Protein AF-A0A2D7U6E3-F1 (afdb_monomer_lite)

pLDDT: mean 81.49, std 19.78, range [27.91, 98.19]

Foldseek 3Di:
DDDDDDDDDDDPDDPPPPPPPPP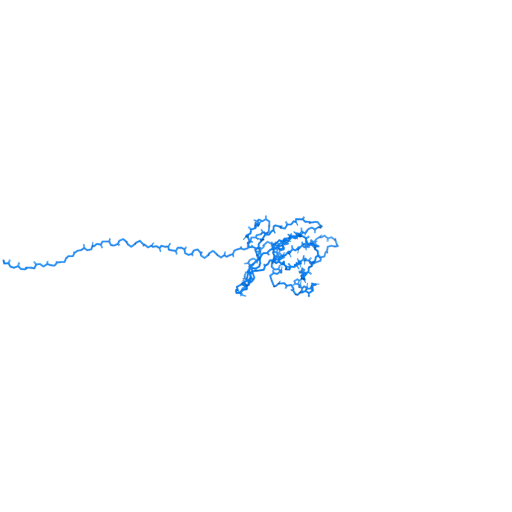PPDQDADFLVGDDAQHFPFDDDQKTKGWHARFDDDPPQKTFQTWIWIDGPPDDIWIKGKIKHAWDVVDPPTDQWIKIFIDTDDPPDGGPPVPDDTQWMWTQGPVRDIDIDHVDYDDPGRVSSSCSSNVVDPDPPPPDD

Structure (mmCIF, N/CA/C/O backbone):
data_AF-A0A2D7U6E3-F1
#
_entry.id   AF-A0A2D7U6E3-F1
#
loop_
_atom_site.group_PDB
_atom_site.id
_atom_site.type_symbol
_atom_site.label_atom_id
_atom_site.label_alt_id
_atom_site.label_comp_id
_atom_site.label_asym_id
_atom_site.label_entity_id
_atom_site.label_seq_id
_atom_site.pdbx_PDB_ins_code
_atom_site.Cartn_x
_atom_site.Cartn_y
_atom_site.Cartn_z
_atom_site.occupancy
_atom_site.B_iso_or_equiv
_atom_site.auth_seq_id
_atom_site.auth_comp_id
_atom_site.auth_asym_id
_atom_site.auth_atom_id
_atom_site.pdbx_PDB_model_num
ATOM 1 N N . MET A 1 1 ? -92.004 9.770 6.188 1.00 37.84 1 MET A N 1
ATOM 2 C CA . MET A 1 1 ? -92.139 8.410 5.626 1.00 37.84 1 MET A CA 1
ATOM 3 C C . MET A 1 1 ? -90.854 8.052 4.893 1.00 37.84 1 MET A C 1
ATOM 5 O O . MET A 1 1 ? -90.373 8.867 4.126 1.00 37.84 1 MET A O 1
ATOM 9 N N . ASN A 1 2 ? -90.372 6.837 5.153 1.00 39.16 2 ASN A N 1
ATOM 10 C CA . ASN A 1 2 ? -89.472 5.986 4.367 1.00 39.16 2 ASN A CA 1
ATOM 11 C C . ASN A 1 2 ? -87.982 6.301 4.110 1.00 39.16 2 ASN A C 1
ATOM 13 O O . ASN A 1 2 ? -87.561 7.390 3.751 1.00 39.16 2 ASN A O 1
ATOM 17 N N . ARG A 1 3 ? -87.236 5.203 4.309 1.00 43.38 3 ARG A N 1
ATOM 18 C CA . ARG A 1 3 ? -85.803 4.902 4.204 1.00 43.38 3 ARG A CA 1
ATOM 19 C C . ARG A 1 3 ? -85.303 4.807 2.751 1.00 43.38 3 ARG A C 1
ATOM 21 O O . ARG A 1 3 ? -86.116 4.665 1.844 1.00 43.38 3 ARG A O 1
ATOM 28 N N . SER A 1 4 ? -83.977 4.590 2.644 1.00 44.12 4 SER A N 1
ATOM 29 C CA . SER A 1 4 ? -83.254 3.824 1.593 1.00 44.12 4 SER A CA 1
ATOM 30 C C . SER A 1 4 ? -82.607 4.719 0.518 1.00 44.12 4 SER A C 1
ATOM 32 O O . SER A 1 4 ? -83.260 5.627 0.039 1.00 44.12 4 SER A O 1
ATOM 34 N N . ASN A 1 5 ? -81.363 4.561 0.049 1.00 44.06 5 ASN A N 1
ATOM 35 C CA . ASN A 1 5 ? -80.305 3.579 0.289 1.00 44.06 5 ASN A CA 1
ATOM 36 C C . ASN A 1 5 ? -78.964 4.136 -0.263 1.00 44.06 5 ASN A C 1
ATOM 38 O O . ASN A 1 5 ? -78.934 4.694 -1.351 1.00 44.06 5 ASN A O 1
ATOM 42 N N . ARG A 1 6 ? -77.880 3.904 0.488 1.00 49.34 6 ARG A N 1
ATOM 43 C CA . ARG A 1 6 ? -76.572 3.344 0.078 1.00 49.34 6 ARG A CA 1
ATOM 44 C C . ARG A 1 6 ? -75.739 3.892 -1.116 1.00 49.34 6 ARG A C 1
ATOM 46 O O . ARG A 1 6 ? -76.129 3.858 -2.274 1.00 49.34 6 ARG A O 1
ATOM 53 N N . THR A 1 7 ? -74.455 4.074 -0.766 1.00 46.41 7 THR A N 1
ATOM 54 C CA . THR A 1 7 ? -73.210 3.672 -1.472 1.00 46.41 7 THR A CA 1
ATOM 55 C C . THR A 1 7 ? -72.663 4.498 -2.643 1.00 46.41 7 THR A C 1
ATOM 57 O O . THR A 1 7 ? -72.986 4.251 -3.795 1.00 46.41 7 THR A O 1
ATOM 60 N N . GLY A 1 8 ? -71.634 5.297 -2.324 1.00 43.72 8 GLY A N 1
ATOM 61 C CA . GLY A 1 8 ? -70.243 4.968 -2.677 1.00 43.72 8 GLY A CA 1
ATOM 62 C C . GLY A 1 8 ? -69.648 5.662 -3.905 1.00 43.72 8 GLY A C 1
ATOM 63 O O . GLY A 1 8 ? -70.158 5.493 -5.005 1.00 43.72 8 GLY A O 1
ATOM 64 N N . LYS A 1 9 ? -68.496 6.331 -3.719 1.00 48.00 9 LYS A N 1
ATOM 65 C CA . LYS A 1 9 ? -67.270 6.140 -4.526 1.00 48.00 9 LYS A CA 1
ATOM 66 C C . LYS A 1 9 ? -66.084 6.977 -4.003 1.00 48.00 9 LYS A C 1
ATOM 68 O O . LYS A 1 9 ? -66.067 8.192 -4.112 1.00 48.00 9 LYS A O 1
ATOM 73 N N . MET A 1 10 ? -65.127 6.237 -3.437 1.00 45.97 10 MET A N 1
ATOM 74 C CA . MET A 1 10 ? -63.662 6.360 -3.516 1.00 45.97 10 MET A CA 1
ATOM 75 C C . MET A 1 10 ? -62.995 7.732 -3.306 1.00 45.97 10 MET A C 1
ATOM 77 O O . MET A 1 10 ? -62.885 8.535 -4.227 1.00 45.97 10 MET A O 1
ATOM 81 N N . LEU A 1 11 ? -62.379 7.900 -2.126 1.00 47.41 11 LEU A N 1
ATOM 82 C CA . LEU A 1 11 ? -61.154 8.691 -1.989 1.00 47.41 11 LEU A CA 1
ATOM 83 C C . LEU A 1 11 ? -60.025 7.983 -2.754 1.00 47.41 11 LEU A C 1
ATOM 85 O O . LEU A 1 11 ? -59.696 6.835 -2.452 1.00 47.41 11 LEU A O 1
ATOM 89 N N . ALA A 1 12 ? -59.417 8.673 -3.716 1.00 49.22 12 ALA A N 1
ATOM 90 C CA . ALA A 1 12 ? -58.151 8.269 -4.309 1.00 49.22 12 ALA A CA 1
ATOM 91 C C . ALA A 1 12 ? -57.032 8.510 -3.281 1.00 49.22 12 ALA A C 1
ATOM 93 O O . ALA A 1 12 ? -56.606 9.641 -3.056 1.00 49.22 12 ALA A O 1
ATOM 94 N N . GLY A 1 13 ? -56.602 7.440 -2.612 1.00 46.03 13 GLY A N 1
ATOM 95 C CA . GLY A 1 13 ? -55.425 7.449 -1.751 1.00 46.03 13 GLY A CA 1
ATOM 96 C C . GLY A 1 13 ? -54.161 7.584 -2.596 1.00 46.03 13 GLY A C 1
ATOM 97 O O . GLY A 1 13 ? -53.827 6.691 -3.371 1.00 46.03 13 GLY A O 1
ATOM 98 N N . MET A 1 14 ? -53.464 8.706 -2.450 1.00 52.91 14 MET A N 1
ATOM 99 C CA . MET A 1 14 ? -52.148 8.928 -3.039 1.00 52.91 14 MET A CA 1
ATOM 100 C C . MET A 1 14 ? -51.120 8.147 -2.211 1.00 52.91 14 MET A C 1
ATOM 102 O O . MET A 1 14 ? -50.681 8.598 -1.155 1.00 52.91 14 MET A O 1
ATOM 106 N N . ILE A 1 15 ? -50.782 6.936 -2.655 1.00 56.16 15 ILE A N 1
ATOM 107 C CA . ILE A 1 15 ? -49.678 6.157 -2.088 1.00 56.16 15 ILE A CA 1
ATOM 108 C C . ILE A 1 15 ? -48.380 6.811 -2.565 1.00 56.16 15 ILE A C 1
ATOM 110 O O . ILE A 1 15 ? -47.947 6.613 -3.698 1.00 56.16 15 ILE A O 1
ATOM 114 N N . VAL A 1 16 ? -47.765 7.617 -1.699 1.00 57.16 16 VAL A N 1
ATOM 115 C CA . VAL A 1 16 ? -46.371 8.041 -1.859 1.00 57.16 16 VAL A CA 1
ATOM 116 C C . VAL A 1 16 ? -45.507 6.821 -1.555 1.00 57.16 16 VAL A C 1
ATOM 118 O O . VAL A 1 16 ? -45.270 6.474 -0.400 1.00 57.16 16 VAL A O 1
ATOM 121 N N . ALA A 1 17 ? -45.085 6.123 -2.606 1.00 52.31 17 ALA A N 1
ATOM 122 C CA . ALA A 1 17 ? -44.089 5.073 -2.499 1.00 52.31 17 ALA A CA 1
ATOM 123 C C . ALA A 1 17 ? -42.732 5.721 -2.182 1.00 52.31 17 ALA A C 1
ATOM 125 O O . ALA A 1 17 ? -42.068 6.265 -3.064 1.00 52.31 17 ALA A O 1
ATOM 126 N N . CYS A 1 18 ? -42.329 5.678 -0.911 1.00 50.53 18 CYS A N 1
ATOM 127 C CA . CYS A 1 18 ? -40.951 5.929 -0.505 1.00 50.53 18 CYS A CA 1
ATOM 128 C C . CYS A 1 18 ? -40.052 4.858 -1.134 1.00 50.53 18 CYS A C 1
ATOM 130 O O . CYS A 1 18 ? -39.882 3.771 -0.587 1.00 50.53 18 CYS A O 1
ATOM 132 N N . LEU A 1 19 ? -39.483 5.167 -2.298 1.00 52.06 19 LEU A N 1
ATOM 133 C CA . LEU A 1 19 ? -38.360 4.437 -2.872 1.00 52.06 19 LEU A CA 1
ATOM 134 C C . LEU A 1 19 ? -37.130 4.712 -2.001 1.00 52.06 19 LEU A C 1
ATOM 136 O O . LEU A 1 19 ? -36.350 5.626 -2.255 1.00 52.06 19 LEU A O 1
ATOM 140 N N . SER A 1 20 ? -36.975 3.934 -0.933 1.00 53.59 20 SER A N 1
ATOM 141 C CA . SER A 1 20 ? -35.727 3.840 -0.188 1.00 53.59 20 SER A CA 1
ATOM 142 C C . SER A 1 20 ? -3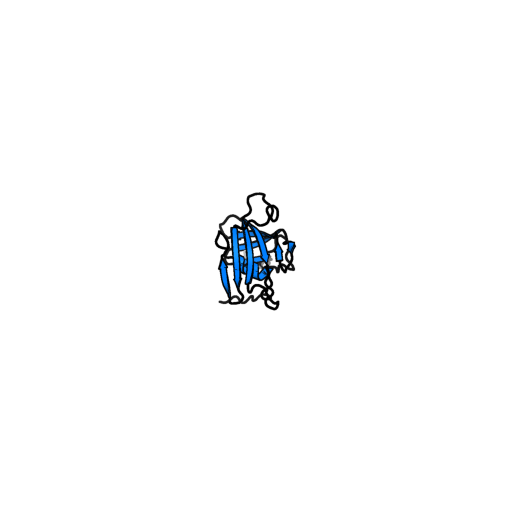4.694 3.152 -1.078 1.00 53.59 20 SER A C 1
ATOM 144 O O . SER A 1 20 ? -34.578 1.927 -1.086 1.00 53.59 20 SER A O 1
ATOM 146 N N . VAL A 1 21 ? -33.967 3.943 -1.864 1.00 52.06 21 VAL A N 1
ATOM 147 C CA . VAL A 1 21 ? -32.750 3.503 -2.548 1.00 52.06 21 VAL A CA 1
ATOM 148 C C . VAL A 1 21 ? -31.705 3.234 -1.468 1.00 52.06 21 VAL A C 1
ATOM 150 O O . VAL A 1 21 ? -30.953 4.113 -1.056 1.00 52.06 21 VAL A O 1
ATOM 153 N N . THR A 1 22 ? -31.677 2.007 -0.956 1.00 52.34 22 THR A N 1
ATOM 154 C CA . THR A 1 22 ? -30.504 1.487 -0.261 1.00 52.34 22 THR A CA 1
ATOM 155 C C . THR A 1 22 ? -29.411 1.356 -1.311 1.00 52.34 22 THR A C 1
ATOM 157 O O . THR A 1 22 ? -29.328 0.348 -2.012 1.00 52.34 22 THR A O 1
ATOM 160 N N . SER A 1 23 ? -28.612 2.410 -1.479 1.00 43.19 23 SER A N 1
ATOM 161 C CA . SER A 1 23 ? -27.368 2.330 -2.235 1.00 43.19 23 SER A CA 1
ATOM 162 C C . SER A 1 23 ? -26.452 1.370 -1.482 1.00 43.19 23 SER A C 1
ATOM 164 O O . SER A 1 23 ? -25.774 1.758 -0.532 1.00 43.19 23 SER A O 1
ATOM 166 N N . CYS A 1 24 ? -26.466 0.093 -1.866 1.00 49.00 24 CYS A N 1
ATOM 167 C CA . CYS A 1 24 ? -25.380 -0.829 -1.568 1.00 49.00 24 CYS A CA 1
ATOM 168 C C . CYS A 1 24 ? -24.146 -0.316 -2.313 1.00 49.00 24 CYS A C 1
ATOM 170 O O . CYS A 1 24 ? -23.838 -0.771 -3.410 1.00 49.00 24 CYS A O 1
ATOM 172 N N . SER A 1 25 ? -23.471 0.682 -1.748 1.00 55.72 25 SER A N 1
ATOM 173 C CA . SER A 1 25 ? -22.182 1.138 -2.248 1.00 55.72 25 SER A CA 1
ATOM 174 C C . SER A 1 25 ? -21.172 0.037 -1.945 1.00 55.72 25 SER A C 1
ATOM 176 O O . SER A 1 25 ? -20.657 -0.065 -0.832 1.00 55.72 25 SER A O 1
ATOM 178 N N . THR A 1 26 ? -20.941 -0.847 -2.913 1.00 66.56 26 THR A N 1
ATOM 179 C CA . THR A 1 26 ? -19.868 -1.837 -2.850 1.00 66.56 26 THR A CA 1
ATOM 180 C C . THR A 1 26 ? -18.558 -1.070 -2.689 1.00 66.56 26 THR A C 1
ATOM 182 O O .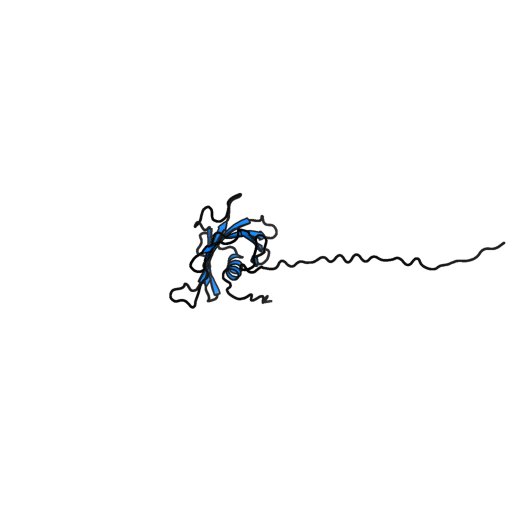 THR A 1 26 ? -18.241 -0.219 -3.523 1.00 66.56 26 THR A O 1
ATOM 185 N N . LYS A 1 27 ? -17.817 -1.312 -1.598 1.00 79.38 27 LYS A N 1
ATOM 186 C CA . LYS A 1 27 ? -16.487 -0.712 -1.419 1.00 79.38 27 LYS A CA 1
ATOM 187 C C . LYS A 1 27 ? -15.639 -1.075 -2.640 1.00 79.38 27 LYS A C 1
ATOM 189 O O . LYS A 1 27 ? -15.583 -2.243 -3.019 1.00 79.38 27 LYS A O 1
ATOM 194 N N . LYS A 1 28 ? -15.020 -0.074 -3.262 1.00 90.38 28 LYS A N 1
ATOM 195 C CA . LYS A 1 28 ? -14.182 -0.232 -4.452 1.00 90.38 28 LYS A CA 1
ATOM 196 C C . LYS A 1 28 ? -12.747 0.131 -4.099 1.00 90.38 28 LYS A C 1
ATOM 198 O O . LYS A 1 28 ? -12.524 1.084 -3.359 1.00 90.38 28 LYS A O 1
ATOM 203 N N . GLU A 1 29 ? -11.795 -0.613 -4.649 1.00 93.00 29 GLU A N 1
ATOM 204 C CA . GLU A 1 29 ? -10.383 -0.252 -4.570 1.00 93.00 29 GLU A CA 1
ATOM 205 C C . GLU A 1 29 ? -10.060 0.941 -5.489 1.00 93.00 29 GLU A C 1
ATOM 207 O O . GLU A 1 29 ? -10.476 0.999 -6.652 1.00 93.00 29 GLU A O 1
ATOM 212 N N . THR A 1 30 ? -9.274 1.878 -4.972 1.00 93.69 30 THR A N 1
ATOM 213 C CA . THR A 1 30 ? -8.735 3.038 -5.675 1.00 93.69 30 THR A CA 1
ATOM 214 C C . THR A 1 30 ? -7.270 2.779 -6.013 1.00 93.69 30 THR A C 1
ATOM 216 O O . THR A 1 30 ? -6.493 2.286 -5.194 1.00 93.69 30 THR A O 1
ATOM 219 N N . LYS A 1 31 ? -6.878 3.108 -7.247 1.00 90.88 31 LYS A N 1
ATOM 220 C CA . LYS A 1 31 ? -5.477 3.042 -7.690 1.00 90.88 31 LYS A CA 1
ATOM 221 C C . LYS A 1 31 ? -4.635 4.012 -6.874 1.00 90.88 31 LYS A C 1
ATOM 223 O O . LYS A 1 31 ? -5.033 5.167 -6.757 1.00 90.88 31 LYS A O 1
ATOM 228 N N . ILE A 1 32 ? -3.443 3.602 -6.437 1.00 91.69 32 ILE A N 1
ATOM 229 C CA . ILE A 1 32 ? -2.555 4.483 -5.662 1.00 91.69 32 ILE A CA 1
ATOM 230 C C . ILE A 1 32 ? -2.274 5.830 -6.349 1.00 91.69 32 ILE A C 1
ATOM 232 O O . ILE A 1 32 ? -2.204 6.853 -5.681 1.00 91.69 32 ILE A O 1
ATOM 236 N N . SER A 1 33 ? -2.210 5.872 -7.686 1.00 89.62 33 SER A N 1
ATOM 237 C CA . SER A 1 33 ? -1.998 7.114 -8.449 1.00 89.62 33 SER A CA 1
ATOM 238 C C . SER A 1 33 ? -3.123 8.145 -8.306 1.00 89.62 33 SER A C 1
ATOM 240 O O . SER A 1 33 ? -2.917 9.314 -8.613 1.00 89.62 33 SER A O 1
ATOM 242 N N . ASN A 1 34 ? -4.312 7.699 -7.898 1.00 92.00 34 ASN A N 1
ATOM 243 C CA . ASN A 1 34 ? -5.517 8.513 -7.767 1.00 92.00 34 ASN A CA 1
ATOM 244 C C . ASN A 1 34 ? -6.026 8.552 -6.318 1.00 92.00 34 ASN A C 1
ATOM 246 O O . ASN A 1 34 ? -7.046 9.185 -6.066 1.00 92.00 34 ASN A O 1
ATOM 250 N N . ALA A 1 35 ? -5.373 7.827 -5.406 1.00 94.38 35 ALA A N 1
ATOM 251 C CA . ALA A 1 35 ? -5.855 7.626 -4.052 1.00 94.38 35 ALA A CA 1
ATOM 252 C C . ALA A 1 35 ? -5.554 8.835 -3.163 1.00 94.38 35 ALA A C 1
ATOM 254 O O . ALA A 1 35 ? -4.486 9.444 -3.238 1.00 94.38 35 ALA A O 1
ATOM 255 N N . GLN A 1 36 ? -6.494 9.134 -2.278 1.00 96.94 36 GLN A N 1
ATOM 256 C CA . GLN A 1 36 ? -6.379 10.103 -1.198 1.00 96.94 36 GLN A CA 1
ATOM 257 C C . GLN A 1 36 ? -6.593 9.406 0.154 1.00 96.94 36 GLN A C 1
ATOM 259 O O . GLN A 1 36 ? -7.168 8.315 0.199 1.00 96.94 36 GLN A O 1
ATOM 264 N N . PRO A 1 37 ? -6.137 9.997 1.273 1.00 97.62 37 PRO A N 1
ATOM 265 C CA . PRO A 1 37 ? -6.481 9.493 2.598 1.00 97.62 37 PRO A CA 1
ATOM 266 C C . PRO A 1 37 ? -7.991 9.243 2.743 1.00 97.62 37 PRO A C 1
ATOM 268 O O . PRO A 1 37 ? -8.805 10.105 2.418 1.00 97.62 37 PRO A O 1
ATOM 271 N N . GLY A 1 38 ? -8.354 8.051 3.213 1.00 97.06 38 GLY A N 1
ATOM 272 C CA . GLY A 1 38 ? -9.724 7.539 3.280 1.00 97.06 38 GLY A CA 1
ATOM 273 C C . GLY A 1 38 ? -10.103 6.576 2.149 1.00 97.06 38 GLY A C 1
ATOM 274 O O . GLY A 1 38 ? -11.047 5.800 2.314 1.00 97.06 38 GLY A O 1
ATOM 275 N N . ASP A 1 39 ? -9.363 6.554 1.038 1.00 96.94 39 ASP A N 1
ATOM 276 C CA . ASP A 1 39 ? -9.617 5.619 -0.057 1.00 96.94 39 ASP A CA 1
ATOM 277 C C . ASP A 1 39 ? -9.181 4.192 0.282 1.00 96.94 39 ASP A C 1
ATOM 279 O O . ASP A 1 39 ? -8.177 3.953 0.953 1.00 96.94 39 ASP A O 1
ATOM 283 N N . THR A 1 40 ? -9.921 3.210 -0.232 1.00 97.00 40 THR A N 1
ATOM 284 C CA . THR A 1 40 ? -9.569 1.793 -0.076 1.00 97.00 40 THR A CA 1
ATOM 285 C C . THR A 1 40 ? -8.527 1.400 -1.118 1.00 97.00 40 THR A C 1
ATOM 287 O O . THR A 1 40 ? -8.776 1.539 -2.306 1.00 97.00 40 THR A O 1
ATOM 290 N N . LEU A 1 41 ? -7.378 0.875 -0.705 1.00 96.44 41 LEU A N 1
ATOM 291 C CA . LEU A 1 41 ? -6.311 0.416 -1.602 1.00 96.44 41 LEU A CA 1
ATOM 292 C C . LEU A 1 41 ? -6.397 -1.081 -1.913 1.00 96.44 41 LEU A C 1
ATOM 294 O O . LEU A 1 41 ? -6.011 -1.506 -3.000 1.00 96.44 41 LEU A O 1
ATOM 298 N N . ALA A 1 42 ? -6.886 -1.886 -0.969 1.00 95.50 42 ALA A N 1
ATOM 299 C CA . ALA A 1 42 ? -7.027 -3.328 -1.145 1.00 95.50 42 ALA A CA 1
ATOM 300 C C . ALA A 1 42 ? -8.225 -3.877 -0.362 1.00 95.50 42 ALA A C 1
ATOM 302 O O . ALA A 1 42 ? -8.497 -3.443 0.758 1.00 95.50 42 ALA A O 1
ATOM 303 N N . ILE A 1 43 ? -8.910 -4.863 -0.932 1.00 94.81 43 ILE A N 1
ATOM 304 C CA . ILE A 1 43 ? -9.992 -5.625 -0.311 1.00 94.81 43 ILE A CA 1
ATOM 305 C C . ILE A 1 43 ? -9.646 -7.106 -0.449 1.00 94.81 43 ILE A C 1
ATOM 307 O O . ILE A 1 43 ? -9.506 -7.622 -1.556 1.00 94.81 43 ILE A O 1
ATOM 311 N N . VAL A 1 44 ? -9.506 -7.808 0.676 1.00 93.56 44 VAL A N 1
ATOM 312 C CA . VAL A 1 44 ? -9.207 -9.246 0.691 1.00 93.56 44 VAL A CA 1
ATOM 313 C C . VAL A 1 44 ? -10.073 -9.923 1.741 1.00 93.56 44 VAL A C 1
ATOM 315 O O . VAL A 1 44 ? -9.892 -9.704 2.934 1.00 93.56 44 VAL A O 1
ATOM 318 N N . GLY A 1 45 ? -11.021 -10.753 1.300 1.00 92.50 45 GLY A N 1
ATOM 319 C CA . GLY A 1 45 ? -11.969 -11.404 2.204 1.00 92.50 45 GLY A CA 1
ATOM 320 C C . GLY A 1 45 ? -12.775 -10.378 3.004 1.00 92.50 45 GLY A C 1
ATOM 321 O O . GLY A 1 45 ? -13.544 -9.607 2.434 1.00 92.50 45 GLY A O 1
ATOM 322 N N . ASP A 1 46 ? -12.602 -10.377 4.324 1.00 91.88 46 ASP A N 1
ATOM 323 C CA . ASP A 1 46 ? -13.241 -9.441 5.251 1.00 91.88 46 ASP A CA 1
ATOM 324 C C . ASP A 1 46 ? -12.369 -8.227 5.616 1.00 91.88 46 ASP A C 1
ATOM 326 O O . ASP A 1 46 ? -12.826 -7.369 6.377 1.00 91.88 46 ASP A O 1
ATOM 330 N N . ALA A 1 47 ? -11.147 -8.139 5.079 1.00 95.19 47 ALA A N 1
ATOM 331 C CA . ALA A 1 47 ? -10.220 -7.044 5.315 1.00 95.19 47 ALA A CA 1
ATOM 332 C C . ALA A 1 47 ? -10.337 -5.947 4.244 1.00 95.19 47 ALA A C 1
ATOM 334 O O . ALA A 1 47 ? -10.357 -6.217 3.042 1.00 95.19 47 ALA A O 1
ATOM 335 N N . SER A 1 48 ? -10.372 -4.689 4.684 1.00 97.00 48 SER A N 1
ATOM 336 C CA . SER A 1 48 ? -10.222 -3.487 3.861 1.00 97.00 48 SER A CA 1
ATOM 337 C C . SER A 1 48 ? -8.972 -2.734 4.307 1.00 97.00 48 SER A C 1
ATOM 339 O O . SER A 1 48 ? -8.853 -2.369 5.475 1.00 97.00 48 SER A O 1
ATOM 341 N N . VAL A 1 49 ? -8.058 -2.489 3.374 1.00 98.12 49 VAL A N 1
ATOM 342 C CA . VAL A 1 49 ? -6.870 -1.660 3.582 1.00 98.12 49 VAL A CA 1
ATOM 343 C C . VAL A 1 49 ? -7.165 -0.269 3.051 1.00 98.12 49 VAL A C 1
ATOM 345 O O . VAL A 1 49 ? -7.441 -0.105 1.864 1.00 98.12 49 VAL A O 1
ATOM 348 N N . ILE A 1 50 ? -7.120 0.721 3.928 1.00 98.19 50 ILE A N 1
ATOM 349 C CA . ILE A 1 50 ? -7.502 2.104 3.662 1.00 98.19 50 ILE A CA 1
ATOM 350 C C . ILE A 1 50 ? -6.253 2.972 3.772 1.00 98.19 50 ILE A C 1
ATOM 352 O O . ILE A 1 50 ? -5.486 2.823 4.721 1.00 98.19 50 ILE A O 1
ATOM 356 N N . LEU A 1 51 ? -6.045 3.871 2.813 1.00 98.19 51 LEU A N 1
ATOM 357 C CA . LEU A 1 51 ? -4.962 4.844 2.870 1.00 98.19 51 LEU A CA 1
ATOM 358 C C . LEU A 1 51 ? -5.219 5.812 4.028 1.00 98.19 51 LEU A C 1
ATOM 360 O O . LEU A 1 51 ? -6.274 6.434 4.091 1.00 98.19 51 LEU A O 1
ATOM 364 N N . ASP A 1 52 ? -4.262 5.943 4.935 1.00 97.62 52 ASP A N 1
ATOM 365 C CA . ASP A 1 52 ? -4.334 6.870 6.064 1.00 97.62 52 ASP A CA 1
ATOM 366 C C . ASP A 1 52 ? -3.368 8.044 5.881 1.00 97.62 52 ASP A C 1
ATOM 368 O O . ASP A 1 52 ? -3.772 9.200 5.974 1.00 97.62 52 ASP A O 1
ATOM 372 N N . SER A 1 53 ? -2.119 7.748 5.508 1.00 96.69 53 SER A N 1
ATOM 373 C CA . SER A 1 53 ? -1.096 8.747 5.192 1.00 96.69 53 SER A CA 1
ATOM 374 C C . SER A 1 53 ? -0.478 8.462 3.819 1.00 96.69 53 SER A C 1
ATOM 376 O O . SER A 1 53 ? -0.127 7.307 3.556 1.00 96.69 53 SER A O 1
ATOM 378 N N . PRO A 1 54 ? -0.342 9.468 2.930 1.00 95.25 54 PRO A N 1
ATOM 379 C CA . PRO A 1 54 ? 0.227 9.278 1.600 1.00 95.25 54 PRO A CA 1
ATOM 380 C C . PRO A 1 54 ? 1.641 8.698 1.636 1.00 95.25 54 PRO A C 1
ATOM 382 O O . PRO A 1 54 ? 2.473 9.098 2.447 1.00 95.25 54 PRO A O 1
ATOM 385 N N . PHE A 1 55 ? 1.937 7.818 0.683 1.00 94.94 55 PHE A N 1
ATOM 386 C CA . PHE A 1 55 ? 3.295 7.331 0.474 1.00 94.94 55 PHE A CA 1
ATOM 387 C C . PHE A 1 55 ? 4.198 8.440 -0.077 1.00 94.94 55 PHE A C 1
ATOM 389 O O . PHE A 1 55 ? 3.801 9.213 -0.954 1.00 94.94 55 PHE A O 1
ATOM 396 N N . LYS A 1 56 ? 5.450 8.460 0.375 1.00 92.69 56 LYS A N 1
ATOM 397 C CA . LYS A 1 56 ? 6.515 9.288 -0.187 1.00 92.69 56 LYS A CA 1
ATOM 398 C C . LYS 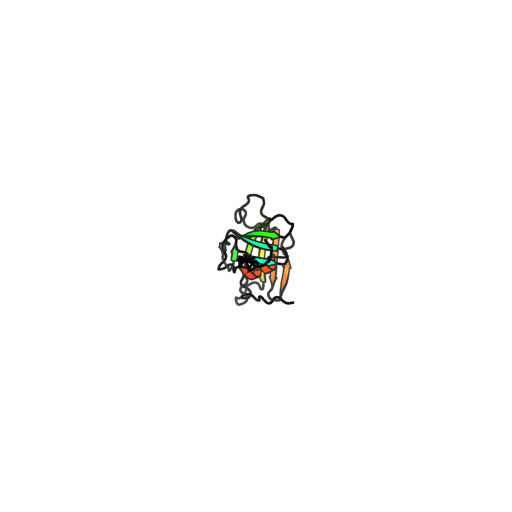A 1 56 ? 7.191 8.538 -1.339 1.00 92.69 56 LYS A C 1
ATOM 400 O O . LYS A 1 56 ? 7.632 7.403 -1.144 1.00 92.69 56 LYS A O 1
ATOM 405 N N . PRO A 1 57 ? 7.312 9.135 -2.535 1.00 91.19 57 PRO A N 1
ATOM 406 C CA . PRO A 1 57 ? 8.068 8.516 -3.613 1.00 91.19 57 PRO A CA 1
ATOM 407 C C . PRO A 1 57 ? 9.556 8.478 -3.251 1.00 91.19 57 PRO A C 1
ATOM 409 O O . PRO A 1 57 ? 10.111 9.466 -2.770 1.00 91.19 57 PRO A O 1
ATOM 412 N N . GLY A 1 58 ? 10.220 7.361 -3.529 1.00 86.62 58 GLY A N 1
ATOM 413 C CA . GLY A 1 58 ? 11.662 7.226 -3.351 1.00 86.62 58 GLY A CA 1
ATOM 414 C C . GLY A 1 58 ? 12.321 6.456 -4.487 1.00 86.62 58 GLY A C 1
ATOM 415 O O . GLY A 1 58 ? 11.657 5.865 -5.343 1.00 86.62 58 GLY A O 1
ATOM 416 N N . GLN A 1 59 ? 13.653 6.510 -4.524 1.00 79.38 59 GLN A N 1
ATOM 417 C CA . GLN A 1 59 ? 14.444 5.930 -5.604 1.00 79.38 59 GLN A CA 1
ATOM 418 C C . GLN A 1 59 ? 15.276 4.722 -5.129 1.00 79.38 59 GLN A C 1
ATOM 420 O O . GLN A 1 59 ? 15.916 4.819 -4.083 1.00 79.38 59 GLN A O 1
ATOM 425 N N . PRO A 1 60 ? 15.319 3.628 -5.917 1.00 74.19 60 PRO A N 1
ATOM 426 C CA . PRO A 1 60 ? 14.620 3.471 -7.191 1.00 74.19 60 PRO A CA 1
ATOM 427 C C . PRO A 1 60 ? 13.227 2.817 -7.040 1.00 74.19 60 PRO A C 1
ATOM 429 O O . PRO A 1 60 ? 13.066 1.854 -6.298 1.00 74.19 60 PRO A O 1
ATOM 432 N N . ASN A 1 61 ? 12.234 3.338 -7.775 1.00 86.50 61 ASN A N 1
ATOM 433 C CA . ASN A 1 61 ? 10.852 2.822 -7.890 1.00 86.50 61 ASN A CA 1
ATOM 434 C C . ASN A 1 61 ? 10.194 2.376 -6.564 1.00 86.50 61 ASN A C 1
ATOM 436 O O . ASN A 1 61 ? 9.578 1.309 -6.485 1.00 86.50 61 ASN A O 1
ATOM 440 N N . GLY A 1 62 ? 10.367 3.180 -5.514 1.00 90.81 62 GLY A N 1
ATOM 441 C CA . GLY A 1 62 ? 9.848 2.892 -4.184 1.00 90.81 62 GLY A CA 1
ATOM 442 C C . GLY A 1 62 ? 8.735 3.843 -3.756 1.00 90.81 62 GLY A C 1
ATOM 443 O O . GLY A 1 62 ? 8.690 5.006 -4.166 1.00 90.81 62 GLY A O 1
ATOM 444 N N . LEU A 1 63 ? 7.856 3.340 -2.897 1.00 94.25 63 LEU A N 1
ATOM 445 C CA . LEU A 1 63 ? 6.860 4.103 -2.152 1.00 94.25 63 LEU A CA 1
ATOM 446 C C . LEU A 1 63 ? 7.088 3.815 -0.667 1.00 94.25 63 LEU A C 1
ATOM 448 O O . LEU A 1 63 ? 6.988 2.666 -0.240 1.00 94.25 63 LEU A O 1
ATOM 452 N N . PHE A 1 64 ? 7.408 4.849 0.103 1.00 94.25 64 PHE A N 1
ATOM 453 C CA . PHE A 1 64 ? 7.862 4.730 1.488 1.00 94.25 64 PHE A CA 1
ATOM 454 C C . PHE A 1 64 ? 6.964 5.493 2.457 1.00 94.25 64 PHE A C 1
ATOM 456 O O . PHE A 1 64 ? 6.216 6.380 2.045 1.00 94.25 64 PHE A O 1
ATOM 463 N N . ASP A 1 65 ? 7.063 5.158 3.742 1.00 94.69 65 ASP A N 1
ATOM 464 C CA . ASP A 1 65 ? 6.382 5.829 4.855 1.00 94.69 65 ASP A CA 1
ATOM 465 C C . ASP A 1 65 ? 4.853 5.938 4.683 1.00 94.69 65 ASP A C 1
ATOM 467 O O . ASP A 1 65 ? 4.227 6.886 5.160 1.00 94.69 65 ASP A O 1
ATOM 471 N N . GLY A 1 66 ? 4.233 4.995 3.968 1.00 96.06 66 GLY A N 1
ATOM 472 C CA . GLY A 1 66 ? 2.790 5.002 3.758 1.00 96.06 66 GLY A CA 1
ATOM 473 C C . GLY A 1 66 ? 2.057 4.528 5.002 1.00 96.06 66 GLY A C 1
ATOM 474 O O . GLY A 1 66 ? 2.340 3.451 5.523 1.00 96.06 66 GLY A O 1
ATOM 475 N N . GLY A 1 67 ? 1.081 5.306 5.460 1.00 97.00 67 GLY A N 1
ATOM 476 C CA . GLY A 1 67 ? 0.192 4.906 6.547 1.00 97.00 67 GLY A CA 1
ATOM 477 C C . GLY A 1 67 ? -1.041 4.209 6.000 1.00 97.00 67 GLY A C 1
ATOM 478 O O . GLY A 1 67 ? -1.709 4.752 5.118 1.00 97.00 67 GLY A O 1
ATOM 479 N N . ILE A 1 68 ? -1.384 3.045 6.544 1.00 98.12 68 ILE A N 1
ATOM 480 C CA . ILE A 1 68 ? -2.634 2.353 6.221 1.00 98.12 68 ILE A CA 1
ATOM 481 C C . ILE A 1 68 ? -3.437 2.017 7.473 1.00 98.12 68 ILE A C 1
ATOM 483 O O . ILE A 1 68 ? -2.886 1.669 8.515 1.00 98.12 68 ILE A O 1
ATOM 487 N N . LYS A 1 69 ? -4.761 2.042 7.334 1.00 97.94 69 LYS A N 1
ATOM 488 C CA . LYS A 1 69 ? -5.716 1.457 8.276 1.00 97.94 69 LYS A CA 1
ATOM 489 C C . LYS A 1 69 ? -6.196 0.119 7.742 1.00 97.94 69 LYS A C 1
ATOM 491 O O . LYS A 1 69 ? -6.606 0.015 6.589 1.00 97.94 69 LYS A O 1
ATOM 496 N N . VAL A 1 70 ? -6.172 -0.899 8.588 1.00 97.62 70 VAL A N 1
ATOM 497 C CA . VAL A 1 70 ? -6.696 -2.228 8.282 1.00 97.62 70 VAL A CA 1
ATOM 498 C C . VAL A 1 70 ? -7.968 -2.431 9.085 1.00 97.62 70 VAL A C 1
ATOM 500 O O . VAL A 1 70 ? -7.922 -2.636 10.298 1.00 97.62 70 VAL A O 1
ATOM 503 N N . ASP A 1 71 ? -9.095 -2.387 8.386 1.00 96.44 71 ASP A N 1
ATOM 504 C CA . ASP A 1 71 ? -10.405 -2.730 8.927 1.00 96.44 71 ASP A CA 1
ATOM 505 C C . ASP A 1 71 ? -10.712 -4.188 8.610 1.00 96.44 71 ASP A C 1
ATOM 507 O O . ASP A 1 71 ? -10.634 -4.606 7.458 1.00 96.44 71 ASP A O 1
ATOM 511 N N . SER A 1 72 ? -11.074 -4.985 9.611 1.00 94.50 72 SER A N 1
ATOM 512 C CA . SER A 1 72 ? -11.504 -6.373 9.414 1.00 94.50 72 SER A CA 1
ATOM 513 C C . SER A 1 72 ? -12.720 -6.673 10.275 1.00 94.50 72 SER A C 1
ATOM 515 O O . SER A 1 72 ? -12.826 -6.207 11.411 1.00 94.50 72 SER A O 1
ATOM 517 N N . LYS A 1 73 ? -13.662 -7.455 9.745 1.00 90.12 73 LYS A N 1
ATOM 518 C CA . LYS A 1 73 ? -14.927 -7.723 10.434 1.00 90.12 73 LYS A CA 1
ATOM 519 C C . LYS A 1 73 ? -14.683 -8.378 11.799 1.00 90.12 73 LYS A C 1
ATOM 521 O O . LYS A 1 73 ? -14.091 -9.446 11.901 1.00 90.12 73 LYS A O 1
ATOM 526 N N . GLY A 1 74 ? -15.194 -7.746 12.856 1.00 92.31 74 GLY A N 1
ATOM 527 C CA . GLY A 1 74 ? -15.102 -8.273 14.222 1.00 92.31 74 GLY A CA 1
ATOM 528 C C . GLY A 1 74 ? -13.715 -8.159 14.860 1.00 92.31 74 GLY A C 1
ATOM 529 O O . GLY A 1 74 ? -13.493 -8.765 15.906 1.00 92.31 74 GLY A O 1
ATOM 530 N N . LYS A 1 75 ? -12.793 -7.396 14.262 1.00 93.19 75 LYS A N 1
ATOM 531 C CA . LYS A 1 75 ? -11.475 -7.099 14.833 1.00 93.19 75 LYS A CA 1
ATOM 532 C C . LYS A 1 75 ? -11.316 -5.590 15.037 1.00 93.19 75 LYS A C 1
ATOM 534 O O . LYS A 1 75 ? -11.905 -4.824 14.276 1.00 93.19 75 LYS A O 1
ATOM 539 N N . PRO A 1 76 ? -10.527 -5.154 16.034 1.00 94.19 76 PRO A N 1
ATOM 540 C CA . PRO A 1 76 ? -10.133 -3.757 16.139 1.00 94.19 76 PRO A CA 1
ATOM 541 C C . PRO A 1 76 ? -9.398 -3.304 14.875 1.00 94.19 76 PRO A C 1
ATOM 543 O O . PRO A 1 76 ? -8.577 -4.053 14.336 1.00 94.19 76 PRO A O 1
ATOM 546 N N . THR A 1 77 ? -9.675 -2.081 14.429 1.00 96.06 77 THR A N 1
ATOM 547 C CA . THR A 1 77 ? -8.899 -1.427 13.374 1.00 96.06 77 THR A CA 1
ATOM 548 C C . THR A 1 77 ? -7.450 -1.302 13.830 1.00 96.06 77 THR A C 1
ATOM 550 O O . THR A 1 77 ? -7.187 -0.879 14.955 1.00 96.06 77 THR A O 1
ATOM 553 N N . ARG A 1 78 ? -6.507 -1.661 12.959 1.00 96.19 78 ARG A N 1
ATOM 554 C CA . ARG A 1 78 ? -5.068 -1.495 13.213 1.00 96.19 78 ARG A CA 1
ATOM 555 C C . ARG A 1 78 ? -4.463 -0.539 12.202 1.00 96.19 78 ARG A C 1
ATOM 557 O O . ARG A 1 78 ? -4.932 -0.475 11.067 1.00 96.19 78 ARG A O 1
ATOM 564 N N . ILE A 1 79 ? -3.411 0.161 12.606 1.00 96.38 79 ILE A N 1
ATOM 565 C CA . ILE A 1 79 ? -2.645 1.046 11.730 1.00 96.38 79 ILE A CA 1
ATOM 566 C C . ILE A 1 79 ? -1.282 0.406 11.474 1.00 96.38 79 ILE A C 1
ATOM 568 O O . ILE A 1 79 ? -0.701 -0.199 12.375 1.00 96.38 79 ILE A O 1
ATOM 572 N N . ALA A 1 80 ? -0.798 0.499 10.241 1.00 96.25 80 ALA A N 1
ATOM 573 C CA . ALA A 1 80 ? 0.531 0.042 9.866 1.00 96.25 80 ALA A CA 1
ATOM 574 C C . ALA A 1 80 ? 1.257 1.100 9.037 1.00 96.25 80 ALA A C 1
ATOM 576 O O . ALA A 1 80 ? 0.641 1.812 8.241 1.00 96.25 80 ALA A O 1
ATOM 577 N N . GLU A 1 81 ? 2.575 1.147 9.202 1.00 96.88 81 GLU A N 1
ATOM 578 C CA . GLU A 1 81 ? 3.482 1.775 8.248 1.00 96.88 81 GLU A CA 1
ATOM 579 C C . GLU A 1 81 ? 3.890 0.723 7.219 1.00 96.88 81 GLU A C 1
ATOM 581 O O . GLU A 1 81 ? 4.264 -0.401 7.569 1.00 96.88 81 GLU A O 1
ATOM 586 N N . VAL A 1 82 ? 3.795 1.085 5.944 1.00 97.00 82 VAL A N 1
ATOM 587 C CA . VAL A 1 82 ? 4.090 0.215 4.812 1.00 97.00 82 VAL A CA 1
ATOM 588 C C . VAL A 1 82 ? 5.053 0.909 3.869 1.00 97.00 82 VAL A C 1
ATOM 590 O O . VAL A 1 82 ? 4.936 2.093 3.557 1.00 97.00 82 VAL A O 1
ATOM 593 N N . ASN A 1 83 ? 5.975 0.110 3.361 1.00 95.81 83 ASN A N 1
ATOM 594 C CA . ASN A 1 83 ? 6.927 0.474 2.340 1.00 95.81 83 ASN A CA 1
ATOM 595 C C . ASN A 1 83 ? 6.869 -0.570 1.228 1.00 95.81 83 ASN A C 1
ATOM 597 O O . ASN A 1 83 ? 6.603 -1.753 1.467 1.00 95.81 83 ASN A O 1
ATOM 601 N N . VAL A 1 84 ? 7.140 -0.143 0.002 1.00 95.06 84 VAL A N 1
ATOM 602 C CA . VAL A 1 84 ? 7.226 -1.049 -1.134 1.00 95.06 84 VAL A CA 1
ATOM 603 C C . VAL A 1 84 ? 8.302 -0.603 -2.113 1.00 95.06 84 VAL A C 1
ATOM 605 O O . VAL A 1 84 ? 8.455 0.582 -2.399 1.00 95.06 84 VAL A O 1
ATOM 608 N N . VAL A 1 85 ? 9.044 -1.572 -2.640 1.00 93.44 85 VAL A N 1
ATOM 609 C CA . VAL A 1 85 ? 9.976 -1.397 -3.755 1.00 93.44 85 VAL A CA 1
ATOM 610 C C . VAL A 1 85 ? 9.493 -2.273 -4.896 1.00 93.44 85 VAL A C 1
ATOM 612 O O . VAL A 1 85 ? 9.421 -3.499 -4.775 1.00 93.44 85 VAL A O 1
ATOM 615 N N . CYS A 1 86 ? 9.134 -1.624 -5.995 1.00 90.75 86 CYS A N 1
ATOM 616 C CA . CYS A 1 86 ? 8.459 -2.260 -7.110 1.00 90.75 86 CYS A CA 1
ATOM 617 C C . CYS A 1 86 ? 9.463 -2.635 -8.184 1.00 90.75 86 CYS A C 1
ATOM 619 O O . CYS A 1 86 ? 10.180 -1.775 -8.697 1.00 90.75 86 CYS A O 1
ATOM 621 N N . SER A 1 87 ? 9.518 -3.913 -8.542 1.00 87.94 87 SER A N 1
ATOM 622 C CA . SER A 1 87 ? 10.521 -4.385 -9.479 1.00 87.94 87 SER A CA 1
ATOM 623 C C . SER A 1 87 ? 10.249 -4.022 -10.939 1.00 87.94 87 SER A C 1
ATOM 625 O O . SER A 1 87 ? 9.109 -4.103 -11.406 1.00 87.94 87 SER A O 1
ATOM 627 N N . MET A 1 88 ? 11.332 -3.653 -11.632 1.00 84.19 88 MET A N 1
ATOM 628 C CA . MET A 1 88 ? 11.444 -3.361 -13.057 1.00 84.19 88 MET A CA 1
ATOM 629 C C . MET A 1 88 ? 12.174 -4.521 -13.782 1.00 84.19 88 MET A C 1
ATOM 631 O O . MET A 1 88 ? 13.387 -4.429 -13.974 1.00 84.19 88 MET A O 1
ATOM 635 N N . PRO A 1 89 ? 11.472 -5.611 -14.171 1.00 71.69 89 PRO A N 1
ATOM 636 C CA . PRO A 1 89 ? 12.071 -6.814 -14.782 1.00 71.69 89 PRO A CA 1
ATOM 637 C C . PRO A 1 89 ? 12.919 -6.542 -16.023 1.00 71.69 89 PRO A C 1
ATOM 639 O O . PRO A 1 89 ? 13.886 -7.250 -16.282 1.00 71.69 89 PRO A O 1
ATOM 642 N N . ASP A 1 90 ? 12.550 -5.522 -16.794 1.00 76.81 90 ASP A N 1
ATOM 643 C CA . ASP A 1 90 ? 13.188 -5.229 -18.076 1.00 76.81 90 ASP A CA 1
ATOM 644 C C . ASP A 1 90 ? 14.540 -4.505 -17.922 1.00 76.81 90 ASP A C 1
ATOM 646 O O . ASP A 1 90 ? 15.187 -4.177 -18.918 1.00 76.81 90 ASP A O 1
ATOM 650 N N . LEU A 1 91 ? 14.981 -4.235 -16.685 1.00 78.19 91 LEU A N 1
ATOM 651 C CA . LEU A 1 91 ? 16.257 -3.586 -16.400 1.00 78.19 91 LEU A CA 1
ATOM 652 C C . LEU A 1 91 ? 17.315 -4.589 -15.911 1.00 78.19 91 LEU A C 1
ATOM 654 O O . LEU A 1 91 ? 17.040 -5.426 -15.050 1.00 78.19 91 LEU A O 1
ATOM 658 N N . PRO A 1 92 ? 18.566 -4.485 -16.396 1.00 79.25 92 PRO A N 1
ATOM 659 C CA . PRO A 1 92 ? 19.635 -5.381 -15.976 1.00 79.25 92 PRO A CA 1
ATOM 660 C C . PRO A 1 92 ? 19.924 -5.241 -14.475 1.00 79.25 92 PRO A C 1
ATOM 662 O O . PRO A 1 92 ? 19.980 -4.133 -13.940 1.00 79.25 92 PRO A O 1
ATOM 665 N N . ASN A 1 93 ? 20.168 -6.376 -13.813 1.00 81.62 93 ASN A N 1
ATOM 666 C CA . ASN A 1 93 ? 20.471 -6.493 -12.378 1.00 81.62 93 ASN A CA 1
ATOM 667 C C . ASN A 1 93 ? 19.340 -6.065 -11.423 1.00 81.62 93 ASN A C 1
ATOM 669 O O . ASN A 1 93 ? 19.586 -5.910 -10.224 1.00 81.62 93 ASN A O 1
ATOM 673 N N . TRP A 1 94 ? 18.113 -5.885 -11.917 1.00 83.19 94 TRP A N 1
ATOM 674 C CA . TRP A 1 94 ? 16.950 -5.737 -11.047 1.00 83.19 94 TRP A CA 1
ATOM 675 C C . TRP A 1 94 ? 16.494 -7.078 -10.483 1.00 83.19 94 TRP A C 1
ATOM 677 O O . TRP A 1 94 ? 16.626 -8.124 -11.110 1.00 83.19 94 TRP A O 1
ATOM 687 N N . GLN A 1 95 ? 15.958 -7.034 -9.267 1.00 85.69 95 GLN A N 1
ATOM 688 C CA . GLN A 1 95 ? 15.412 -8.212 -8.600 1.00 85.69 95 GLN A CA 1
ATOM 689 C C . GLN A 1 95 ? 14.154 -8.701 -9.314 1.00 85.69 95 GLN A C 1
ATOM 691 O O . GLN A 1 95 ? 13.363 -7.883 -9.748 1.00 85.69 95 GLN A O 1
ATOM 696 N N . GLU A 1 96 ? 13.884 -10.000 -9.373 1.00 89.00 96 GLU A N 1
ATOM 697 C CA . GLU A 1 96 ? 12.688 -10.547 -10.049 1.00 89.00 96 GLU A CA 1
ATOM 698 C C . GLU A 1 96 ? 11.439 -10.595 -9.147 1.00 89.00 96 GLU A C 1
ATOM 700 O O . GLU A 1 96 ? 10.567 -11.454 -9.294 1.00 89.00 96 GLU A O 1
ATOM 705 N N . TYR A 1 97 ? 11.368 -9.698 -8.163 1.00 91.25 97 TYR A N 1
ATOM 706 C CA . TYR A 1 97 ? 10.293 -9.664 -7.181 1.00 91.25 97 TYR A CA 1
ATOM 707 C C . TYR A 1 97 ? 9.925 -8.242 -6.772 1.00 91.25 97 TYR A C 1
ATOM 709 O O . TYR A 1 97 ? 10.779 -7.363 -6.672 1.00 91.25 97 TYR A O 1
ATOM 717 N N . ASP A 1 98 ? 8.647 -8.036 -6.472 1.00 93.00 98 ASP A N 1
ATOM 718 C CA . ASP A 1 98 ? 8.205 -6.884 -5.689 1.00 93.00 98 ASP A CA 1
ATOM 719 C C . ASP A 1 98 ? 8.469 -7.143 -4.208 1.00 93.00 98 ASP A C 1
ATOM 721 O O . ASP A 1 98 ? 8.304 -8.264 -3.724 1.00 93.00 98 ASP A O 1
ATOM 725 N N . ASN A 1 99 ? 8.880 -6.108 -3.484 1.00 94.69 99 ASN A N 1
ATOM 726 C CA . ASN A 1 99 ? 9.177 -6.192 -2.061 1.00 94.69 99 ASN A CA 1
ATOM 727 C C . ASN A 1 99 ? 8.248 -5.255 -1.297 1.00 94.69 99 ASN A C 1
ATOM 729 O O . ASN A 1 99 ? 8.424 -4.044 -1.384 1.00 94.69 99 ASN A O 1
ATOM 733 N N . ILE A 1 100 ? 7.290 -5.804 -0.551 1.00 96.81 100 ILE A N 1
ATOM 734 C CA . ILE A 1 100 ? 6.459 -5.040 0.383 1.00 96.81 100 ILE A CA 1
ATOM 735 C C . ILE A 1 100 ? 6.830 -5.424 1.808 1.00 96.81 100 ILE A C 1
ATOM 737 O O . ILE A 1 100 ? 6.996 -6.600 2.125 1.00 96.81 100 ILE A O 1
ATOM 741 N N . TYR A 1 101 ? 6.952 -4.435 2.675 1.00 96.44 101 TYR A N 1
ATOM 742 C CA . TYR A 1 101 ? 7.296 -4.646 4.071 1.00 96.44 101 TYR A CA 1
ATOM 743 C C . TYR A 1 101 ? 6.674 -3.567 4.934 1.00 96.44 101 TYR A C 1
ATOM 745 O O . TYR A 1 101 ? 6.324 -2.484 4.458 1.00 96.44 101 TYR A O 1
ATOM 753 N N . GLY A 1 102 ? 6.526 -3.864 6.213 1.00 96.19 102 GLY A N 1
ATOM 754 C CA . GLY A 1 102 ? 5.905 -2.927 7.119 1.00 96.19 102 GLY A CA 1
ATOM 755 C C . GLY A 1 102 ? 5.942 -3.384 8.555 1.00 96.19 102 GLY A C 1
ATOM 756 O O . GLY A 1 102 ? 6.495 -4.429 8.899 1.00 96.19 102 GLY A O 1
ATOM 757 N N . ARG A 1 103 ? 5.330 -2.559 9.388 1.00 95.56 103 ARG A N 1
ATOM 758 C CA . ARG A 1 103 ? 5.208 -2.768 10.824 1.00 95.56 103 ARG A CA 1
ATOM 759 C C . ARG A 1 103 ? 3.872 -2.247 11.310 1.00 95.56 103 ARG A C 1
ATOM 761 O O . ARG A 1 103 ? 3.289 -1.345 10.701 1.00 95.56 103 ARG A O 1
ATOM 768 N N . TRP A 1 104 ? 3.384 -2.809 12.400 1.00 95.00 104 TRP A N 1
ATOM 769 C CA . TRP A 1 104 ? 2.214 -2.272 13.077 1.00 95.00 104 TRP A CA 1
ATOM 770 C C . TRP A 1 104 ? 2.608 -1.050 13.905 1.00 95.00 104 TRP A C 1
ATOM 772 O O . TRP A 1 104 ? 3.667 -1.032 14.526 1.00 95.00 104 TRP A O 1
ATOM 782 N N . LEU A 1 105 ? 1.762 -0.022 13.892 1.00 94.19 105 LEU A N 1
ATOM 783 C CA . LEU A 1 105 ? 1.983 1.189 14.676 1.00 94.19 105 LEU A CA 1
ATOM 784 C C . LEU A 1 105 ? 1.360 1.056 16.063 1.00 94.19 105 LEU A C 1
ATOM 786 O O . LEU A 1 105 ? 0.282 0.469 16.217 1.00 94.19 105 LEU A O 1
ATOM 790 N N . GLU A 1 106 ? 2.041 1.622 17.053 1.00 92.69 106 GLU A N 1
ATOM 791 C CA . GLU A 1 106 ? 1.497 1.813 18.397 1.00 92.69 106 GLU A CA 1
ATOM 792 C C . GLU A 1 106 ? 0.512 2.994 18.431 1.00 92.69 106 GLU A C 1
ATOM 794 O O . GLU A 1 106 ? 0.479 3.841 17.533 1.00 92.69 106 GLU A O 1
ATOM 799 N N . ASP A 1 107 ? -0.308 3.069 19.480 1.00 89.44 107 ASP A N 1
ATOM 800 C CA . ASP A 1 107 ? -1.304 4.132 19.621 1.00 89.44 107 ASP A CA 1
ATOM 801 C C . ASP A 1 107 ? -0.645 5.523 19.634 1.00 89.44 107 ASP A C 1
ATOM 803 O O . ASP A 1 107 ? 0.158 5.853 20.506 1.00 89.44 107 ASP A O 1
ATOM 807 N N . GLY A 1 108 ? -1.025 6.360 18.665 1.00 89.06 108 GLY A N 1
ATOM 808 C CA . GLY A 1 108 ? -0.521 7.728 18.507 1.00 89.06 108 GLY A CA 1
ATOM 809 C C . GLY A 1 108 ? 0.751 7.855 17.664 1.00 89.06 108 GLY A C 1
ATOM 810 O O . GLY A 1 108 ? 1.079 8.968 17.254 1.00 89.06 108 GLY A O 1
ATOM 811 N N . GLU A 1 109 ? 1.422 6.748 17.344 1.00 92.44 109 GLU A N 1
ATOM 812 C CA . GLU A 1 109 ? 2.596 6.744 16.471 1.00 92.44 109 GLU A CA 1
ATOM 813 C C . GLU A 1 109 ? 2.227 7.124 15.028 1.00 92.44 109 GLU A C 1
ATOM 815 O O . GLU A 1 109 ? 1.167 6.743 14.524 1.00 92.44 109 GLU A O 1
ATOM 820 N N . GLN A 1 110 ? 3.106 7.874 14.354 1.00 91.25 110 GLN A N 1
ATOM 821 C CA . GLN A 1 110 ? 2.920 8.263 12.955 1.00 91.25 110 GLN A CA 1
ATOM 822 C C . GLN A 1 110 ? 3.848 7.471 12.015 1.00 91.25 110 GLN A C 1
ATOM 824 O O . GLN A 1 110 ? 4.997 7.180 12.367 1.00 91.25 110 GLN A O 1
ATOM 829 N N . PRO A 1 111 ? 3.390 7.130 10.795 1.00 91.06 111 PRO A N 1
ATOM 830 C CA . PRO A 1 111 ? 4.237 6.480 9.801 1.00 91.06 111 PRO A CA 1
ATOM 831 C C . PRO A 1 111 ? 5.403 7.394 9.385 1.00 91.06 111 PRO A C 1
ATOM 833 O O . PRO A 1 111 ? 5.232 8.595 9.169 1.00 91.06 111 PRO A O 1
ATOM 836 N N . GLY A 1 112 ? 6.594 6.811 9.252 1.00 86.44 112 GLY A N 1
ATOM 837 C CA . GLY A 1 112 ? 7.827 7.488 8.849 1.00 86.44 112 GLY A CA 1
ATOM 838 C C . GLY A 1 112 ? 8.617 8.150 9.985 1.00 86.44 112 GLY A C 1
ATOM 839 O O . GLY A 1 112 ? 9.641 8.768 9.705 1.00 86.44 112 GLY A O 1
ATOM 840 N N . GLU A 1 113 ? 8.184 8.047 11.250 1.00 80.81 113 GLU A N 1
ATOM 841 C CA . GLU A 1 113 ? 8.924 8.622 12.390 1.00 80.81 113 GLU A CA 1
ATOM 842 C C . GLU A 1 113 ? 10.156 7.800 12.784 1.00 80.81 113 GLU A C 1
ATOM 844 O O . GLU A 1 113 ? 11.227 8.366 13.005 1.00 80.81 113 GLU A O 1
ATOM 849 N N . LYS A 1 114 ? 10.017 6.470 12.880 1.00 70.88 114 LYS A N 1
ATOM 850 C CA . LYS A 1 114 ? 11.109 5.578 13.308 1.00 70.88 114 LYS A CA 1
ATOM 851 C C . LYS A 1 114 ? 11.956 5.039 12.157 1.00 70.88 114 LYS A C 1
ATOM 853 O O . LYS A 1 114 ? 13.126 4.783 12.390 1.00 70.88 114 LYS A O 1
ATOM 858 N N . GLY A 1 115 ? 11.382 4.911 10.956 1.00 59.75 115 GLY A N 1
ATOM 859 C CA . GLY A 1 115 ? 12.048 4.550 9.697 1.00 59.75 115 GLY A CA 1
ATOM 860 C C . GLY A 1 115 ? 12.962 3.313 9.740 1.00 59.75 115 GLY A C 1
ATOM 861 O O . GLY A 1 115 ? 14.076 3.370 10.243 1.00 59.75 115 GLY A O 1
ATOM 862 N N . GLY A 1 116 ? 12.559 2.218 9.089 1.00 61.22 116 GLY A N 1
ATOM 863 C CA . GLY A 1 116 ? 13.461 1.094 8.778 1.00 61.22 116 GLY A CA 1
ATOM 864 C C . GLY A 1 116 ? 13.363 -0.138 9.683 1.00 61.22 116 GLY A C 1
ATOM 865 O O . GLY A 1 116 ? 13.911 -1.175 9.315 1.00 61.22 116 GLY A O 1
ATOM 866 N N . ASP A 1 117 ? 12.612 -0.073 10.783 1.00 76.44 117 ASP A N 1
ATOM 867 C CA . ASP A 1 117 ? 12.170 -1.270 11.506 1.00 76.44 117 ASP A CA 1
ATOM 868 C C . ASP A 1 117 ? 10.950 -1.879 10.800 1.00 76.44 117 ASP A C 1
ATOM 870 O O . ASP A 1 117 ? 10.042 -1.167 10.371 1.00 76.44 117 ASP A O 1
ATOM 874 N N . THR A 1 118 ? 10.931 -3.199 10.620 1.00 86.94 118 THR A N 1
ATOM 875 C CA . THR A 1 118 ? 9.852 -3.895 9.904 1.00 86.94 118 THR A CA 1
ATOM 876 C C . THR A 1 118 ? 9.531 -5.203 10.605 1.00 86.94 118 THR A C 1
ATOM 878 O O . THR A 1 118 ? 10.421 -6.038 10.776 1.00 86.94 118 THR A O 1
ATOM 881 N N . ASP A 1 119 ? 8.266 -5.412 10.948 1.00 92.19 119 ASP A N 1
ATOM 882 C CA . ASP A 1 119 ? 7.813 -6.650 11.583 1.00 92.19 119 ASP A CA 1
ATOM 883 C C . ASP A 1 119 ? 7.724 -7.767 10.539 1.00 92.19 119 ASP A C 1
ATOM 885 O O . ASP A 1 119 ? 8.176 -8.893 10.751 1.00 92.19 119 ASP A O 1
ATOM 889 N N . TRP A 1 120 ? 7.185 -7.437 9.366 1.00 96.31 120 TRP A N 1
ATOM 890 C CA . TRP A 1 120 ? 6.903 -8.380 8.293 1.00 96.31 120 TRP A CA 1
ATOM 891 C C . TRP A 1 120 ? 7.431 -7.884 6.946 1.00 96.31 120 TRP A C 1
ATOM 893 O O . TRP A 1 120 ? 7.557 -6.685 6.687 1.00 96.31 120 TRP A O 1
ATOM 903 N N . GLN A 1 121 ? 7.719 -8.835 6.061 1.00 97.38 121 GLN A N 1
ATOM 904 C CA . GLN A 1 121 ? 8.201 -8.577 4.708 1.00 97.38 121 GLN A CA 1
ATOM 905 C C . GLN A 1 121 ? 7.780 -9.713 3.782 1.00 97.38 121 GLN A C 1
ATOM 907 O O . GLN A 1 121 ? 8.052 -10.880 4.073 1.00 97.38 121 GLN A O 1
ATOM 912 N N . LEU A 1 122 ? 7.211 -9.349 2.634 1.00 97.44 122 LEU A N 1
ATOM 913 C CA . LEU A 1 122 ? 6.788 -10.253 1.575 1.00 97.44 122 LEU A CA 1
ATOM 914 C C . LEU A 1 122 ? 7.522 -9.932 0.271 1.00 97.44 122 LEU A C 1
ATOM 916 O O . LEU A 1 122 ? 7.401 -8.832 -0.274 1.00 97.44 122 LEU A O 1
ATOM 920 N N . LEU A 1 123 ? 8.210 -10.933 -0.274 1.00 96.25 123 LEU A N 1
ATOM 921 C CA . LEU A 1 123 ? 8.748 -10.902 -1.630 1.00 96.25 123 LEU A CA 1
ATOM 922 C C . LEU A 1 123 ? 7.777 -11.616 -2.574 1.00 96.25 123 LEU A C 1
ATOM 924 O O . LEU A 1 123 ? 7.521 -12.811 -2.410 1.00 96.25 123 LEU A O 1
ATOM 928 N N . SER A 1 124 ? 7.240 -10.891 -3.552 1.00 93.94 124 SER A N 1
ATOM 929 C CA . SER A 1 124 ? 6.320 -11.412 -4.571 1.00 93.94 124 SER A CA 1
ATOM 930 C C . SER A 1 124 ? 7.055 -11.551 -5.904 1.00 93.94 124 SER A C 1
ATOM 932 O O . SER A 1 124 ? 7.261 -10.560 -6.604 1.00 93.94 124 SER A O 1
ATOM 934 N N . TYR A 1 125 ? 7.479 -12.769 -6.237 1.00 90.88 125 TYR A N 1
ATOM 935 C CA . TYR A 1 125 ? 8.235 -13.085 -7.451 1.00 90.88 125 TYR A CA 1
ATOM 936 C C . TYR A 1 125 ? 7.334 -13.167 -8.688 1.00 90.88 125 TYR A C 1
ATOM 938 O O . TYR A 1 125 ? 6.140 -13.468 -8.598 1.00 90.88 125 TYR A O 1
ATOM 946 N N . PHE A 1 126 ? 7.912 -12.927 -9.867 1.00 83.38 126 PHE A N 1
ATOM 947 C CA . PHE A 1 126 ? 7.163 -12.898 -11.137 1.00 83.38 126 PHE A CA 1
ATOM 948 C C . PHE A 1 126 ? 6.712 -14.269 -11.631 1.00 83.38 126 PHE A C 1
ATOM 950 O O . PHE A 1 126 ? 5.774 -14.355 -12.418 1.00 83.38 126 PHE A O 1
ATOM 957 N N . ASP A 1 127 ? 7.313 -15.336 -11.114 1.00 85.12 127 ASP A N 1
ATOM 958 C CA . ASP A 1 127 ? 6.862 -16.717 -11.303 1.00 85.12 127 ASP A CA 1
ATOM 959 C C . ASP A 1 127 ? 5.614 -17.067 -10.459 1.00 85.12 127 ASP A C 1
ATOM 961 O O . ASP A 1 127 ? 5.120 -18.194 -10.507 1.00 85.12 127 ASP A O 1
ATOM 965 N N . GLY A 1 128 ? 5.093 -16.109 -9.680 1.00 84.81 128 GLY A N 1
ATOM 966 C CA . GLY A 1 128 ? 3.935 -16.269 -8.803 1.00 84.81 128 GLY A CA 1
ATOM 967 C C . GLY A 1 128 ? 4.276 -16.736 -7.386 1.00 84.81 128 GLY A C 1
ATOM 968 O O . GLY A 1 128 ? 3.382 -16.802 -6.532 1.00 84.81 128 GLY A O 1
ATOM 969 N N . LYS A 1 129 ? 5.548 -17.033 -7.095 1.00 92.12 129 LYS A N 1
ATOM 970 C CA . LYS A 1 129 ? 5.999 -17.431 -5.762 1.00 92.12 129 LYS A CA 1
ATOM 971 C C . LYS A 1 129 ? 5.962 -16.247 -4.796 1.00 92.12 129 LYS A C 1
ATOM 973 O O . LYS A 1 129 ? 6.364 -15.135 -5.118 1.00 92.12 129 LYS A O 1
ATOM 978 N N . ASN A 1 130 ? 5.525 -16.511 -3.567 1.00 93.25 130 ASN A N 1
ATOM 979 C CA . ASN A 1 130 ? 5.561 -15.551 -2.468 1.00 93.25 130 ASN A CA 1
ATOM 980 C C . ASN A 1 130 ? 6.484 -16.084 -1.368 1.00 93.25 130 ASN A C 1
ATOM 982 O O . ASN A 1 130 ? 6.434 -17.274 -1.052 1.00 93.25 130 ASN A O 1
ATOM 986 N N . VAL A 1 131 ? 7.349 -15.228 -0.824 1.00 96.69 131 VAL A N 1
ATOM 987 C CA . VAL A 1 131 ? 8.309 -15.596 0.224 1.00 96.69 131 VAL A CA 1
ATOM 988 C C . VAL A 1 131 ? 8.278 -14.567 1.342 1.00 96.69 131 VAL A C 1
ATOM 990 O O . VAL A 1 131 ? 8.613 -13.405 1.121 1.00 96.69 131 VAL A O 1
ATOM 993 N N . ASP A 1 132 ? 7.939 -15.014 2.546 1.00 96.69 132 ASP A N 1
ATOM 994 C CA . ASP A 1 132 ? 8.098 -14.225 3.763 1.00 96.69 132 ASP A CA 1
ATOM 995 C C . ASP A 1 132 ? 9.576 -14.130 4.165 1.00 96.69 132 ASP A C 1
ATOM 997 O O . ASP A 1 132 ? 10.314 -15.123 4.154 1.00 96.69 132 ASP A O 1
ATOM 1001 N N . LYS A 1 133 ? 10.018 -12.916 4.498 1.00 94.25 133 LYS A N 1
ATOM 1002 C CA . LYS A 1 133 ? 11.389 -12.607 4.940 1.00 94.25 133 LYS A CA 1
ATOM 1003 C C . LYS A 1 133 ? 11.459 -11.825 6.253 1.00 94.25 133 LYS A C 1
ATOM 1005 O O . LYS A 1 133 ? 12.555 -11.676 6.787 1.00 94.25 133 LYS A O 1
ATOM 1010 N N . GLY A 1 134 ? 10.320 -11.349 6.755 1.00 89.12 134 GLY A N 1
ATOM 1011 C CA . GLY A 1 134 ? 10.232 -10.631 8.025 1.00 89.12 134 GLY A CA 1
ATOM 1012 C C . GLY A 1 134 ? 10.312 -11.556 9.239 1.00 89.12 134 GLY A C 1
ATOM 1013 O O . GLY A 1 134 ? 10.366 -12.780 9.106 1.00 89.12 134 GLY A O 1
ATOM 1014 N N . GLN A 1 135 ? 10.314 -10.955 10.431 1.00 90.00 135 GLN A N 1
ATOM 1015 C CA . GLN A 1 135 ? 10.255 -11.698 11.695 1.00 90.00 135 GLN A CA 1
ATOM 1016 C C . GLN A 1 135 ? 8.873 -12.329 11.893 1.00 90.00 135 GLN A C 1
ATOM 1018 O O . GLN A 1 135 ? 8.751 -13.450 12.387 1.00 90.00 135 GLN A O 1
ATOM 1023 N N . GLU A 1 136 ? 7.840 -11.612 11.461 1.00 93.81 136 GLU A N 1
ATOM 1024 C CA . GLU A 1 136 ? 6.458 -12.053 11.435 1.00 93.81 136 GLU A CA 1
ATOM 1025 C C . GLU A 1 136 ? 6.039 -12.498 10.030 1.00 93.81 136 GLU A C 1
ATOM 1027 O O . GLU A 1 136 ? 6.584 -12.071 9.007 1.00 93.81 136 GLU A O 1
ATOM 1032 N N . THR A 1 137 ? 5.014 -13.352 9.980 1.00 95.25 137 THR A N 1
ATOM 1033 C CA . THR A 1 137 ? 4.331 -13.685 8.726 1.00 95.25 137 THR A CA 1
ATOM 1034 C C . THR A 1 137 ? 3.649 -12.447 8.161 1.00 95.25 137 THR A C 1
ATOM 1036 O O . THR A 1 137 ? 2.961 -11.721 8.883 1.00 95.25 137 THR A O 1
ATOM 1039 N N . SER A 1 138 ? 3.781 -12.236 6.854 1.00 96.94 138 SER A N 1
ATOM 1040 C CA . SER A 1 138 ? 3.153 -11.100 6.197 1.00 96.94 138 SER A CA 1
ATOM 1041 C C . SER A 1 138 ? 1.630 -11.180 6.280 1.00 96.94 138 SER A C 1
ATOM 1043 O O . SER A 1 138 ? 1.044 -12.255 6.104 1.00 96.94 138 SER A O 1
ATOM 1045 N N . PRO A 1 139 ? 0.945 -10.046 6.504 1.00 96.44 139 PRO A N 1
ATOM 1046 C CA . PRO A 1 139 ? -0.505 -10.012 6.489 1.00 96.44 139 PRO A CA 1
ATOM 1047 C C . PRO A 1 139 ? -1.060 -10.536 5.161 1.00 96.44 139 PRO A C 1
ATOM 1049 O O . PRO A 1 139 ? -0.560 -10.208 4.088 1.00 96.44 139 PRO A O 1
ATOM 1052 N N . HIS A 1 140 ? -2.152 -11.299 5.213 1.00 95.00 140 HIS A N 1
ATOM 1053 C CA . HIS A 1 140 ? -2.764 -11.908 4.023 1.00 95.00 140 HIS A CA 1
ATOM 1054 C C . HIS A 1 140 ? -3.176 -10.890 2.934 1.00 95.00 140 HIS A C 1
ATOM 1056 O O . HIS A 1 140 ? -3.275 -11.245 1.760 1.00 95.00 140 HIS A O 1
ATOM 1062 N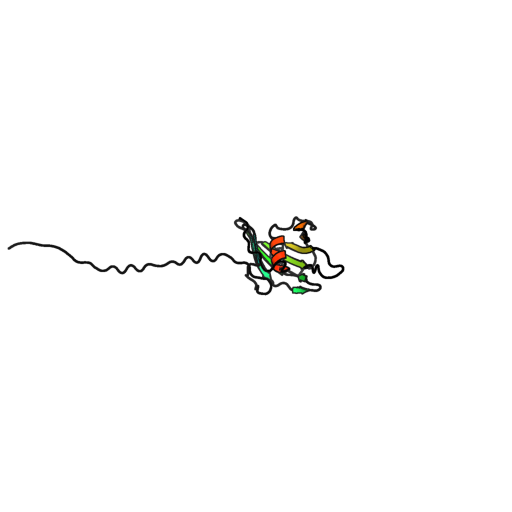 N . TRP A 1 141 ? -3.397 -9.622 3.302 1.00 95.56 141 TRP A N 1
ATOM 1063 C CA . TRP A 1 141 ? -3.693 -8.529 2.372 1.00 95.56 141 TRP A CA 1
ATOM 1064 C C . TRP A 1 141 ? -2.446 -7.909 1.721 1.00 95.56 141 TRP A C 1
ATOM 1066 O O . TRP A 1 141 ? -2.584 -7.215 0.714 1.00 95.56 141 TRP A O 1
ATOM 1076 N N . ALA A 1 142 ? -1.237 -8.161 2.240 1.00 96.50 142 ALA A N 1
ATOM 1077 C CA . ALA A 1 142 ? 0.001 -7.506 1.803 1.00 96.50 142 ALA A CA 1
ATOM 1078 C C . ALA A 1 142 ? 0.272 -7.725 0.312 1.00 96.50 142 ALA A C 1
ATOM 1080 O O . ALA A 1 142 ? 0.613 -6.786 -0.403 1.00 96.50 142 ALA A O 1
ATOM 1081 N N . ARG A 1 143 ? 0.013 -8.939 -0.193 1.00 94.38 143 ARG A N 1
ATOM 1082 C CA . ARG A 1 143 ? 0.150 -9.244 -1.623 1.00 94.38 143 ARG A CA 1
ATOM 1083 C C . ARG A 1 143 ? -0.779 -8.392 -2.492 1.00 94.38 143 ARG A C 1
ATOM 1085 O O . ARG A 1 143 ? -0.333 -7.839 -3.492 1.00 94.38 143 ARG A O 1
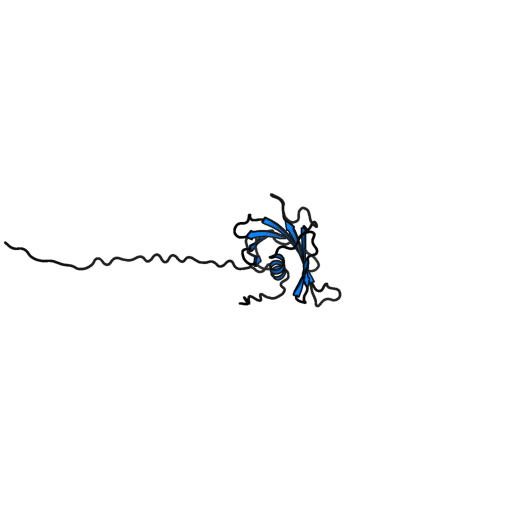ATOM 1092 N N . ARG A 1 144 ? -2.066 -8.278 -2.131 1.00 93.94 144 ARG A N 1
ATOM 1093 C CA . ARG A 1 144 ? -3.034 -7.475 -2.905 1.00 93.94 144 ARG A CA 1
ATOM 1094 C C . ARG A 1 144 ? -2.684 -5.992 -2.846 1.00 93.94 144 ARG A C 1
ATOM 1096 O O . ARG A 1 144 ? -2.761 -5.311 -3.864 1.00 93.94 144 ARG A O 1
ATOM 1103 N N . LEU A 1 145 ? -2.244 -5.510 -1.683 1.00 95.94 145 LEU A N 1
ATOM 1104 C CA . LEU A 1 145 ? -1.766 -4.140 -1.545 1.00 95.94 145 LEU A CA 1
ATOM 1105 C C . LEU A 1 145 ? -0.554 -3.883 -2.454 1.00 95.94 145 LEU A C 1
ATOM 1107 O O . LEU A 1 145 ? -0.573 -2.922 -3.216 1.00 95.94 145 LEU A O 1
ATOM 1111 N N . ALA A 1 146 ? 0.451 -4.765 -2.450 1.00 94.44 146 ALA A N 1
ATOM 1112 C CA . ALA A 1 146 ? 1.624 -4.645 -3.317 1.00 94.44 146 ALA A CA 1
ATOM 1113 C C . ALA A 1 146 ? 1.253 -4.608 -4.807 1.00 94.44 146 ALA A C 1
ATOM 1115 O O . ALA A 1 146 ? 1.809 -3.807 -5.551 1.00 94.44 146 ALA A O 1
ATOM 1116 N N . GLN A 1 147 ? 0.277 -5.411 -5.242 1.00 91.75 147 GLN A N 1
ATOM 1117 C CA . GLN A 1 147 ? -0.220 -5.380 -6.623 1.00 91.75 147 GLN A CA 1
ATOM 1118 C C . GLN A 1 147 ? -0.783 -4.004 -7.009 1.00 91.75 147 GLN A C 1
ATOM 1120 O O . GLN A 1 147 ? -0.472 -3.505 -8.092 1.00 91.75 147 GLN A O 1
ATOM 1125 N N . ASN A 1 148 ? -1.566 -3.371 -6.124 1.00 93.00 148 ASN A N 1
ATOM 1126 C CA . ASN A 1 148 ? -2.069 -2.012 -6.351 1.00 93.00 148 ASN A CA 1
ATOM 1127 C C . ASN A 1 148 ? -0.912 -0.997 -6.383 1.00 93.00 148 ASN A C 1
ATOM 1129 O O . ASN A 1 148 ? -0.790 -0.232 -7.341 1.00 93.00 148 ASN A O 1
ATOM 1133 N N . LEU A 1 149 ? -0.027 -1.036 -5.381 1.00 93.69 149 LEU A N 1
ATOM 1134 C CA . LEU A 1 149 ? 1.062 -0.068 -5.233 1.00 93.69 149 LEU A CA 1
ATOM 1135 C C . LEU A 1 149 ? 2.101 -0.152 -6.365 1.00 93.69 149 LEU A C 1
ATOM 1137 O O . LEU A 1 149 ? 2.517 0.875 -6.895 1.00 93.69 149 LEU A O 1
ATOM 1141 N N . CYS A 1 150 ? 2.480 -1.363 -6.775 1.00 89.62 150 CYS A N 1
ATOM 1142 C CA . CYS A 1 150 ? 3.475 -1.599 -7.824 1.00 89.62 150 CYS A CA 1
ATOM 1143 C C . CYS A 1 150 ? 2.917 -1.619 -9.236 1.00 89.62 150 CYS A C 1
ATOM 1145 O O . CYS A 1 150 ? 3.681 -1.782 -10.188 1.00 89.62 150 CYS A O 1
ATOM 1147 N N . ARG A 1 151 ? 1.600 -1.442 -9.390 1.00 73.19 151 ARG A N 1
ATOM 1148 C CA . ARG A 1 151 ? 0.934 -1.404 -10.697 1.00 73.19 151 ARG A CA 1
ATOM 1149 C C . ARG A 1 151 ? 1.250 -2.631 -11.563 1.00 73.19 151 ARG A C 1
ATOM 1151 O O . ARG A 1 151 ? 1.272 -2.544 -12.791 1.00 73.19 151 ARG A O 1
ATOM 1158 N N . LYS A 1 152 ? 1.497 -3.783 -10.934 1.00 60.09 152 LYS A N 1
ATOM 1159 C CA . LYS A 1 152 ? 1.655 -5.057 -11.636 1.00 60.09 152 LYS A CA 1
ATOM 1160 C C . LYS A 1 152 ? 0.271 -5.538 -12.055 1.00 60.09 152 LYS A C 1
ATOM 1162 O O . LYS A 1 152 ? -0.481 -6.085 -11.254 1.00 60.09 152 LYS A O 1
ATOM 1167 N N . GLY A 1 153 ? -0.044 -5.278 -13.323 1.00 47.53 153 GLY A N 1
ATOM 1168 C CA . GLY A 1 153 ? -1.351 -5.495 -13.926 1.00 47.53 153 GLY A CA 1
ATOM 1169 C C . GLY A 1 153 ? -2.245 -4.270 -13.764 1.00 47.53 153 GLY A C 1
ATOM 1170 O O . GLY A 1 153 ? -2.622 -3.897 -12.655 1.00 47.53 153 GLY A O 1
ATOM 1171 N N . ASP A 1 154 ? -2.649 -3.655 -14.870 1.00 42.47 154 ASP A N 1
ATOM 1172 C CA . ASP A 1 154 ? -3.837 -2.807 -14.875 1.00 42.47 154 ASP A CA 1
ATOM 1173 C C . ASP A 1 154 ? -5.062 -3.691 -14.571 1.00 42.47 154 ASP A C 1
ATOM 1175 O O . ASP A 1 154 ? -5.702 -4.186 -15.485 1.00 42.47 154 ASP A O 1
ATOM 1179 N N . PHE A 1 155 ? -5.330 -3.939 -13.282 1.00 49.06 155 PHE A N 1
ATOM 1180 C CA . PHE A 1 155 ? -6.516 -4.602 -12.723 1.00 49.06 155 PHE A CA 1
ATOM 1181 C C . PHE A 1 155 ? -7.004 -5.814 -13.532 1.00 49.06 155 PHE A C 1
ATOM 1183 O O . PHE A 1 155 ? -7.927 -5.717 -14.338 1.00 49.06 155 PHE A O 1
ATOM 1190 N N . GLN A 1 156 ? -6.472 -7.002 -13.239 1.00 40.88 156 GLN A N 1
ATOM 1191 C CA . GLN A 1 156 ? -7.256 -8.213 -13.482 1.00 40.88 156 GLN A CA 1
ATOM 1192 C C . GLN A 1 156 ? -8.351 -8.308 -12.409 1.00 40.88 156 GLN A C 1
ATOM 1194 O O . GLN A 1 156 ? -8.219 -9.043 -11.436 1.00 40.88 156 GLN A O 1
ATOM 1199 N N . ASP A 1 157 ? -9.451 -7.575 -12.610 1.00 42.03 157 ASP A N 1
ATOM 1200 C CA . ASP A 1 157 ? -10.731 -7.755 -11.901 1.00 42.03 157 ASP A CA 1
ATOM 1201 C C . ASP A 1 157 ? -11.475 -9.009 -12.399 1.00 42.03 157 ASP A C 1
ATOM 1203 O O . ASP A 1 157 ? -12.704 -9.060 -12.468 1.00 42.03 157 ASP A O 1
ATOM 1207 N N . HIS A 1 158 ? -10.735 -10.059 -12.752 1.00 33.50 158 HIS A N 1
ATOM 1208 C CA . HIS A 1 158 ? -11.322 -11.374 -12.917 1.00 33.50 158 HIS A CA 1
ATOM 1209 C C . HIS A 1 158 ? -11.389 -12.002 -11.534 1.00 33.50 158 HIS A C 1
ATOM 1211 O O . HIS A 1 158 ? -10.471 -12.662 -11.052 1.00 33.50 158 HIS A O 1
ATOM 1217 N N . SER A 1 159 ? -12.521 -11.730 -10.892 1.00 40.25 159 SER A N 1
ATOM 1218 C CA . SER A 1 159 ? -13.159 -12.668 -9.983 1.00 40.25 159 SER A CA 1
ATOM 1219 C C . SER A 1 159 ? -13.154 -14.043 -10.651 1.00 40.25 159 SER A C 1
ATOM 1221 O O . SER A 1 159 ? -13.991 -14.350 -11.496 1.00 40.25 159 SER A O 1
ATOM 1223 N N . ASN A 1 160 ? -12.166 -14.862 -10.311 1.00 27.91 160 ASN A N 1
ATOM 1224 C CA . ASN A 1 160 ? -12.241 -16.279 -10.598 1.00 27.91 160 ASN A CA 1
ATOM 1225 C C . ASN A 1 160 ? -13.124 -16.892 -9.512 1.00 27.91 160 ASN A C 1
ATOM 1227 O O . ASN A 1 160 ? -12.729 -16.947 -8.348 1.00 27.91 160 ASN A O 1
ATOM 1231 N N . VAL A 1 161 ? -14.356 -17.176 -9.944 1.00 37.72 161 VAL A N 1
ATOM 1232 C CA . VAL A 1 161 ? -15.246 -18.291 -9.575 1.00 37.72 161 VAL A CA 1
ATOM 1233 C C . VAL A 1 161 ? -14.740 -19.189 -8.448 1.00 37.72 161 VAL A C 1
ATOM 1235 O O . VAL A 1 161 ? -13.644 -19.771 -8.608 1.00 37.72 161 VAL A O 1
#

Sequence (161 aa):
MNRSNRTGKMLAGMIVACLSVTSCSTKKETKISNAQPGDTLAIVGDASVILDSPFKPGQPNGLFDGGIKVDSKGKPTRIAEVNVVCSMPDLPNWQEYDNIYGRWLEDGEQPGEKGGDTDWQLLSYFDGKNVDKGQETSPHWARRLAQNLCRKGDFQDHSNV

Secondary structure (DSSP, 8-state):
----------------------------PPPGGG--TT-EEEEETTEEEEEEEPPEEETTTEEEEEEEEEEETTS--EEEEEEEE---TTSTT--SEEEEEEEEPPTT--TTSS-S--SEEEEEETTS-EEE-SSBPPPTTHHHHHHHHHT-SS-------

Radius of gyration: 26.11 Å; chains: 1; bounding box: 113×28×38 Å